Protein AF-A0A1H9I4E7-F1 (afdb_monomer_lite)

Sequence (175 aa):
MAVVVTPFQAAGEEVLFRGWLVQNVGGFFARPIAGLVVSTVVSAGLFSAAHGSPDPWILLSIATLAVTACLANWRTGGLEAGIAMHVVNNVGVGVVTITYGGYTDSFVDGSTTGSPGDFFPGLVVHALAVALILWQGRRACVRRTTPVPARAAGPSVAESTPDLPDATWVAPLGR

Structure (mmCIF, N/CA/C/O backbone):
data_AF-A0A1H9I4E7-F1
#
_entry.id   AF-A0A1H9I4E7-F1
#
loop_
_atom_site.group_PDB
_atom_site.id
_atom_site.type_symbol
_atom_site.label_atom_id
_atom_site.label_alt_id
_atom_site.label_comp_id
_atom_site.label_asym_id
_atom_site.label_entity_id
_atom_site.label_seq_id
_atom_site.pdbx_PDB_ins_code
_atom_site.Cartn_x
_atom_site.Cartn_y
_atom_site.Cartn_z
_atom_site.occupancy
_atom_site.B_iso_or_equiv
_atom_site.auth_seq_id
_atom_site.auth_comp_id
_atom_site.auth_asym_id
_atom_site.auth_atom_id
_atom_site.pdbx_PDB_model_num
ATOM 1 N N . MET A 1 1 ? 3.825 -16.814 -13.345 1.00 62.12 1 MET A N 1
ATOM 2 C CA . MET A 1 1 ? 4.176 -16.401 -11.968 1.00 62.12 1 MET A CA 1
ATOM 3 C C . MET A 1 1 ? 3.272 -15.290 -11.456 1.00 62.12 1 MET A C 1
ATOM 5 O O . MET A 1 1 ? 2.648 -15.512 -10.428 1.00 62.12 1 MET A O 1
ATOM 9 N N . ALA A 1 2 ? 3.110 -14.183 -12.193 1.00 74.06 2 ALA A N 1
ATOM 10 C CA . ALA A 1 2 ? 2.310 -13.026 -11.767 1.00 74.06 2 ALA A CA 1
ATOM 11 C C . ALA A 1 2 ? 0.903 -13.367 -11.226 1.00 74.06 2 ALA A C 1
ATOM 13 O O . ALA A 1 2 ? 0.554 -12.985 -10.126 1.00 74.06 2 ALA A O 1
ATOM 14 N N . VAL A 1 3 ? 0.091 -14.158 -11.930 1.00 81.62 3 VAL A N 1
ATOM 15 C CA . VAL A 1 3 ? -1.312 -14.380 -11.509 1.00 81.62 3 VAL A CA 1
ATOM 16 C C . VAL A 1 3 ? -1.461 -15.330 -10.309 1.00 81.62 3 VAL A C 1
ATOM 18 O O . VAL A 1 3 ? -2.471 -15.289 -9.618 1.00 81.62 3 VAL A O 1
ATOM 21 N N . VAL A 1 4 ? -0.468 -16.185 -10.042 1.00 85.12 4 VAL A N 1
ATOM 22 C CA . VAL A 1 4 ? -0.573 -17.238 -9.013 1.00 85.12 4 VAL A CA 1
ATOM 23 C C . VAL A 1 4 ? 0.255 -16.908 -7.781 1.00 85.12 4 VAL A C 1
ATOM 25 O O . VAL A 1 4 ? -0.243 -17.020 -6.671 1.00 85.12 4 VAL A O 1
ATOM 28 N N . VAL A 1 5 ? 1.506 -16.484 -7.960 1.00 90.56 5 VAL A N 1
ATOM 29 C CA . VAL A 1 5 ? 2.449 -16.269 -6.852 1.00 90.56 5 VAL A CA 1
ATOM 30 C C . VAL A 1 5 ? 2.298 -14.871 -6.255 1.00 90.56 5 VAL A C 1
ATOM 32 O O . VAL A 1 5 ? 2.310 -14.728 -5.035 1.00 90.56 5 VAL A O 1
ATOM 35 N N . THR A 1 6 ? 2.097 -13.848 -7.091 1.00 92.56 6 THR A N 1
ATOM 36 C CA . THR A 1 6 ? 1.958 -12.455 -6.636 1.00 92.56 6 THR A CA 1
ATOM 37 C C . THR A 1 6 ? 0.802 -12.251 -5.653 1.00 92.56 6 THR A C 1
ATOM 39 O O . THR A 1 6 ? 1.000 -11.503 -4.701 1.00 92.56 6 THR A O 1
ATOM 42 N N . PRO A 1 7 ? -0.359 -12.934 -5.768 1.00 96.00 7 PRO A N 1
ATOM 43 C CA . PRO A 1 7 ? -1.383 -12.865 -4.730 1.00 96.00 7 PRO A CA 1
ATOM 44 C C . PRO A 1 7 ? -0.899 -13.263 -3.333 1.00 96.00 7 PRO A C 1
ATOM 46 O O . PRO A 1 7 ? -1.181 -12.565 -2.362 1.00 96.00 7 PRO A O 1
ATOM 49 N N . PHE A 1 8 ? -0.139 -14.356 -3.226 1.00 97.12 8 PHE A N 1
ATOM 50 C CA . PHE A 1 8 ? 0.401 -14.815 -1.944 1.00 97.12 8 PHE A CA 1
ATOM 51 C C . PHE A 1 8 ? 1.526 -13.912 -1.437 1.00 97.12 8 PHE A C 1
ATOM 53 O O . PHE A 1 8 ? 1.587 -13.637 -0.241 1.00 97.12 8 PHE A O 1
ATOM 60 N N . GLN A 1 9 ? 2.382 -13.422 -2.338 1.00 96.12 9 GLN A N 1
ATOM 61 C CA . GLN A 1 9 ? 3.422 -12.445 -2.010 1.00 96.12 9 GLN A CA 1
ATOM 62 C C . GLN A 1 9 ? 2.802 -11.161 -1.438 1.00 96.12 9 GLN A C 1
ATOM 64 O O . GLN A 1 9 ? 3.122 -10.780 -0.315 1.00 96.12 9 GLN A O 1
ATOM 69 N N . ALA A 1 10 ? 1.863 -10.545 -2.161 1.00 97.31 10 ALA A N 1
ATOM 70 C CA . ALA A 1 10 ? 1.182 -9.330 -1.724 1.00 97.31 10 ALA A CA 1
ATOM 71 C C . ALA A 1 10 ? 0.430 -9.546 -0.401 1.00 97.31 10 ALA A C 1
ATOM 73 O O . ALA A 1 10 ? 0.478 -8.693 0.483 1.00 97.31 10 ALA A O 1
ATOM 74 N N . ALA A 1 11 ? -0.214 -10.705 -0.214 1.00 97.94 11 ALA A N 1
ATOM 75 C CA . ALA A 1 11 ? -0.845 -11.044 1.058 1.00 97.94 11 ALA A CA 1
ATOM 76 C C . ALA A 1 11 ? 0.168 -11.115 2.214 1.00 97.94 11 ALA A C 1
ATOM 78 O O . ALA A 1 11 ? -0.082 -10.553 3.279 1.00 97.94 11 ALA A O 1
ATOM 79 N N . GLY A 1 12 ? 1.319 -11.763 2.007 1.00 98.19 12 GLY A N 1
ATOM 80 C CA . GLY A 1 12 ? 2.390 -11.831 3.004 1.00 98.19 12 GLY A CA 1
ATOM 81 C C . GLY A 1 12 ? 2.941 -10.452 3.373 1.00 98.19 12 GLY A C 1
ATOM 82 O O . GLY A 1 12 ? 3.109 -10.143 4.553 1.00 98.19 12 GLY A O 1
ATOM 83 N N . GLU A 1 13 ? 3.152 -9.593 2.377 1.00 98.38 13 GLU A N 1
ATOM 84 C CA . GLU A 1 13 ? 3.614 -8.220 2.581 1.00 98.38 13 GLU A CA 1
ATOM 85 C C . GLU A 1 13 ? 2.592 -7.370 3.342 1.00 98.38 13 GLU A C 1
ATOM 87 O O . GLU A 1 13 ? 2.950 -6.683 4.298 1.00 98.38 13 GLU A O 1
ATOM 92 N N . GLU A 1 14 ? 1.308 -7.445 2.995 1.00 98.56 14 GLU A N 1
ATOM 93 C CA . GLU A 1 14 ? 0.264 -6.718 3.723 1.00 98.56 14 GLU A CA 1
ATOM 94 C C . GLU A 1 14 ? 0.122 -7.217 5.169 1.00 98.56 14 GLU A C 1
ATOM 96 O O . GLU A 1 14 ? -0.012 -6.406 6.088 1.00 98.56 14 GLU A O 1
ATOM 101 N N . VAL A 1 15 ? 0.229 -8.528 5.412 1.00 98.62 15 VAL A N 1
ATOM 102 C CA . VAL A 1 15 ? 0.232 -9.087 6.775 1.00 98.62 15 VAL A CA 1
ATOM 103 C C . VAL A 1 15 ? 1.404 -8.545 7.593 1.00 98.62 15 VAL A C 1
ATOM 105 O O . VAL A 1 15 ? 1.198 -8.123 8.732 1.00 98.62 15 VAL A O 1
ATOM 108 N N . LEU A 1 16 ? 2.612 -8.501 7.028 1.00 98.62 16 LEU A N 1
ATOM 109 C CA . LEU A 1 16 ? 3.794 -7.993 7.724 1.00 98.62 16 LEU A CA 1
ATOM 110 C C . LEU A 1 16 ? 3.712 -6.478 7.964 1.00 98.62 16 LEU A C 1
ATOM 112 O O . LEU A 1 16 ? 3.824 -6.013 9.101 1.00 98.62 16 LEU A O 1
ATOM 116 N N . PHE A 1 17 ? 3.506 -5.700 6.902 1.00 98.69 17 PHE A N 1
ATOM 117 C CA . PHE A 1 17 ? 3.651 -4.247 6.943 1.00 98.69 17 PHE A CA 1
ATOM 118 C C . PHE A 1 17 ? 2.388 -3.519 7.411 1.00 98.69 17 PHE A C 1
ATOM 120 O O . PHE A 1 17 ? 2.510 -2.487 8.067 1.00 98.69 17 PHE A O 1
ATOM 127 N N . ARG A 1 18 ? 1.182 -4.003 7.090 1.00 98.31 18 ARG A N 1
ATOM 128 C CA . ARG A 1 18 ? -0.096 -3.332 7.422 1.00 98.31 18 ARG A CA 1
ATOM 129 C C . ARG A 1 18 ? -0.866 -4.043 8.529 1.00 98.31 18 ARG A C 1
ATOM 131 O O . ARG A 1 18 ? -1.689 -3.419 9.193 1.00 98.31 18 ARG A O 1
ATOM 138 N N . GLY A 1 19 ? -0.592 -5.324 8.747 1.00 97.31 19 GLY A N 1
ATOM 139 C CA . GLY A 1 19 ? -1.071 -6.076 9.898 1.00 97.31 19 GLY A CA 1
ATOM 140 C C . GLY A 1 19 ? -0.156 -5.877 11.098 1.00 97.31 19 GLY A C 1
ATOM 141 O O . GLY A 1 19 ? -0.418 -5.042 11.962 1.00 97.31 19 GLY A O 1
ATOM 142 N N . TRP A 1 20 ? 0.924 -6.653 11.140 1.00 98.25 20 TRP A N 1
ATOM 143 C CA . TRP A 1 20 ? 1.810 -6.764 12.292 1.00 98.25 20 TRP A CA 1
ATOM 144 C C . TRP A 1 20 ? 2.473 -5.432 12.656 1.00 98.25 20 TRP A C 1
ATOM 146 O O . TRP A 1 20 ? 2.329 -4.966 13.787 1.00 98.25 20 TRP A O 1
ATOM 156 N N . LEU A 1 21 ? 3.150 -4.778 11.710 1.00 98.44 21 LEU A N 1
ATOM 157 C CA . LEU A 1 21 ? 3.890 -3.544 11.984 1.00 98.44 21 LEU A CA 1
ATOM 158 C C . LEU A 1 21 ? 2.962 -2.394 12.402 1.00 98.44 21 LEU A C 1
ATOM 160 O O . LEU A 1 21 ? 3.210 -1.740 13.415 1.00 98.44 21 LEU A O 1
ATOM 164 N N . VAL A 1 22 ? 1.879 -2.159 11.654 1.00 98.00 22 VAL A N 1
ATOM 165 C CA . VAL A 1 22 ? 0.943 -1.061 11.948 1.00 98.00 22 VAL A CA 1
ATOM 166 C C . VAL A 1 22 ? 0.286 -1.229 13.316 1.00 98.00 22 VAL A C 1
ATOM 168 O O . VAL A 1 22 ? 0.169 -0.246 14.044 1.00 98.00 22 VAL A O 1
ATOM 171 N N . GLN A 1 23 ? -0.091 -2.451 13.703 1.00 96.06 23 GLN A N 1
ATOM 172 C CA . GLN A 1 23 ? -0.666 -2.716 15.026 1.00 96.06 23 GLN A CA 1
ATOM 173 C C . GLN A 1 23 ? 0.352 -2.490 16.150 1.00 96.06 23 GLN A C 1
ATOM 175 O O . GLN A 1 23 ? 0.028 -1.822 17.132 1.00 96.06 23 GLN A O 1
ATOM 180 N N . ASN A 1 24 ? 1.586 -2.985 15.993 1.00 97.81 24 ASN A N 1
ATOM 181 C CA . ASN A 1 24 ? 2.635 -2.825 17.004 1.00 97.81 24 ASN A CA 1
ATOM 182 C C . ASN A 1 24 ? 3.033 -1.356 17.191 1.00 97.81 24 ASN A C 1
ATOM 184 O O . ASN A 1 24 ? 3.175 -0.904 18.320 1.00 97.81 24 ASN A O 1
ATOM 188 N N . VAL A 1 25 ? 3.165 -0.586 16.108 1.00 98.00 25 VAL A N 1
ATOM 189 C CA . VAL A 1 25 ? 3.511 0.842 16.193 1.00 98.00 25 VAL A CA 1
ATOM 190 C C . VAL A 1 25 ? 2.314 1.677 16.649 1.00 98.00 25 VAL A C 1
ATOM 192 O O . VAL A 1 25 ? 2.440 2.531 17.524 1.00 98.00 25 VAL A O 1
ATOM 195 N N . GLY A 1 26 ? 1.134 1.441 16.072 1.00 96.88 26 GLY A N 1
ATOM 196 C CA . GLY A 1 26 ? -0.076 2.207 16.367 1.00 96.88 26 GLY A CA 1
ATOM 197 C C . GLY A 1 26 ? -0.562 2.033 17.808 1.00 96.88 26 GLY A C 1
ATOM 198 O O . GLY A 1 26 ? -1.107 2.978 18.378 1.00 96.88 26 GLY A O 1
ATOM 199 N N . GLY A 1 27 ? -0.311 0.868 18.415 1.00 95.88 27 GLY A N 1
ATOM 200 C CA . GLY A 1 27 ? -0.697 0.543 19.790 1.00 95.88 27 GLY A CA 1
ATOM 201 C C . GLY A 1 27 ? -0.029 1.398 20.873 1.00 95.88 27 GLY A C 1
ATOM 202 O O . GLY A 1 27 ? -0.563 1.498 21.974 1.00 95.88 27 GLY A O 1
ATOM 203 N N . PHE A 1 28 ? 1.084 2.078 20.571 1.00 96.81 28 PHE A N 1
ATOM 204 C CA . PHE A 1 28 ? 1.745 2.985 21.519 1.00 96.81 28 PHE A CA 1
ATOM 205 C C . PHE A 1 28 ? 1.007 4.318 21.723 1.00 96.81 28 PHE A C 1
ATOM 207 O O . PHE A 1 28 ? 1.363 5.096 22.608 1.00 96.81 28 PHE A O 1
ATOM 214 N N . PHE A 1 29 ? -0.017 4.610 20.917 1.00 97.44 29 PHE A N 1
ATOM 215 C CA . PHE A 1 29 ? -0.681 5.908 20.910 1.00 97.44 29 PHE A CA 1
ATOM 216 C C . PHE A 1 29 ? -2.098 5.827 21.476 1.00 97.44 29 PHE A C 1
ATOM 218 O O . PHE A 1 29 ? -2.972 5.166 20.924 1.00 97.44 29 PHE A O 1
ATOM 225 N N . ALA A 1 30 ? -2.371 6.615 22.520 1.00 94.69 30 ALA A N 1
ATOM 226 C CA . ALA A 1 30 ? -3.720 6.741 23.081 1.00 94.69 30 ALA A CA 1
ATOM 227 C C . ALA A 1 30 ? -4.720 7.403 22.109 1.00 94.69 30 ALA A C 1
ATOM 229 O O . ALA A 1 30 ? -5.923 7.160 22.177 1.00 94.69 30 ALA A O 1
ATOM 230 N N . ARG A 1 31 ? -4.234 8.267 21.203 1.00 96.81 31 ARG A N 1
ATOM 231 C CA . ARG A 1 31 ? -5.054 8.937 20.182 1.00 96.81 31 ARG A CA 1
ATOM 232 C C . ARG A 1 31 ? -5.079 8.097 18.897 1.00 96.81 31 ARG A C 1
ATOM 234 O O . ARG A 1 31 ? -4.035 8.015 18.248 1.00 96.81 31 ARG A O 1
ATOM 241 N N . PRO A 1 32 ? -6.244 7.585 18.446 1.00 93.38 32 PRO A N 1
ATOM 242 C CA . PRO A 1 32 ? -6.319 6.698 17.279 1.00 93.38 32 PRO A CA 1
ATOM 243 C C . PRO A 1 32 ? -5.736 7.301 15.998 1.00 93.38 32 PRO A C 1
ATOM 245 O O . PRO A 1 32 ? -5.047 6.622 15.246 1.00 93.38 32 PRO A O 1
ATOM 248 N N . ILE A 1 33 ? -5.968 8.597 15.764 1.00 96.56 33 ILE A N 1
ATOM 249 C CA . ILE A 1 33 ? -5.439 9.294 14.584 1.00 96.56 33 ILE A CA 1
ATOM 250 C C . ILE A 1 33 ? -3.917 9.439 14.653 1.00 96.56 33 ILE A C 1
ATOM 252 O O . ILE A 1 33 ? -3.253 9.279 13.636 1.00 96.56 33 ILE A O 1
ATOM 256 N N . ALA A 1 34 ? -3.352 9.699 15.836 1.00 97.75 34 ALA A N 1
ATOM 257 C CA . ALA A 1 34 ? -1.900 9.763 15.991 1.00 97.75 34 ALA A CA 1
ATOM 258 C C . ALA A 1 34 ? -1.268 8.388 15.729 1.00 97.75 34 ALA A C 1
ATOM 260 O O . ALA A 1 34 ? -0.319 8.295 14.956 1.00 97.75 34 ALA A O 1
ATOM 261 N N . GLY A 1 35 ? -1.861 7.327 16.292 1.00 97.56 35 GLY A N 1
ATOM 262 C CA . GLY A 1 35 ? -1.446 5.949 16.036 1.00 97.56 35 GLY A CA 1
ATOM 263 C C . GLY A 1 35 ? -1.497 5.595 14.555 1.00 97.56 35 GLY A C 1
ATOM 264 O O . GLY A 1 35 ? -0.518 5.081 14.023 1.00 97.56 35 GLY A O 1
ATOM 265 N N . LEU A 1 36 ? -2.586 5.944 13.863 1.00 96.81 36 LEU A N 1
ATOM 266 C CA . LEU A 1 36 ? -2.730 5.733 12.423 1.00 96.81 36 LEU A CA 1
ATOM 267 C C . LEU A 1 36 ? -1.659 6.475 11.619 1.00 96.81 36 LEU A C 1
ATOM 269 O O . LEU A 1 36 ? -1.014 5.870 10.770 1.00 96.81 36 LEU A O 1
ATOM 273 N N . VAL A 1 37 ? -1.471 7.775 11.864 1.00 98.44 37 VAL A N 1
ATOM 274 C CA . VAL A 1 37 ? -0.525 8.594 11.092 1.00 98.44 37 VAL A CA 1
ATOM 275 C C . VAL A 1 37 ? 0.898 8.076 11.271 1.00 98.44 37 VAL A C 1
ATOM 277 O O . VAL A 1 37 ? 1.576 7.821 10.279 1.00 98.44 37 VAL A O 1
ATOM 280 N N . VAL A 1 38 ? 1.337 7.858 12.515 1.00 98.62 38 VAL A N 1
ATOM 281 C CA . VAL A 1 38 ? 2.709 7.407 12.787 1.00 98.62 38 VAL A CA 1
ATOM 282 C C . VAL A 1 38 ? 2.949 6.009 12.225 1.00 98.62 38 VAL A C 1
ATOM 284 O O . VAL A 1 38 ? 3.923 5.799 11.506 1.00 98.62 38 VAL A O 1
ATOM 287 N N . SER A 1 39 ? 2.048 5.061 12.489 1.00 98.50 39 SER A N 1
ATOM 288 C CA . SER A 1 39 ? 2.182 3.697 11.965 1.00 98.50 39 SER A CA 1
ATOM 289 C C . SER A 1 39 ? 2.149 3.641 10.436 1.00 98.50 39 SER A C 1
ATOM 291 O O . SER A 1 39 ? 2.902 2.870 9.848 1.00 98.50 39 SER A O 1
ATOM 293 N N . THR A 1 40 ? 1.348 4.489 9.782 1.00 98.69 40 THR A N 1
ATOM 294 C CA . THR A 1 40 ? 1.293 4.578 8.314 1.00 98.69 40 THR A CA 1
ATOM 295 C C . THR A 1 40 ? 2.599 5.112 7.739 1.00 98.69 40 THR A C 1
ATOM 297 O O . THR A 1 40 ? 3.106 4.541 6.780 1.00 98.69 40 THR A O 1
ATOM 300 N N . VAL A 1 41 ? 3.176 6.162 8.336 1.00 98.69 41 VAL A N 1
ATOM 301 C CA . VAL A 1 41 ? 4.473 6.710 7.905 1.00 98.69 41 VAL A CA 1
ATOM 302 C C . VAL A 1 41 ? 5.581 5.668 8.057 1.00 98.69 41 VAL A C 1
ATOM 304 O O . VAL A 1 41 ? 6.345 5.452 7.120 1.00 98.69 41 VAL A O 1
ATOM 307 N N . VAL A 1 42 ? 5.640 4.980 9.202 1.00 98.69 42 VAL A N 1
ATOM 308 C CA . VAL A 1 42 ? 6.639 3.928 9.451 1.00 98.69 42 VAL A CA 1
ATOM 309 C C . VAL A 1 42 ? 6.456 2.757 8.484 1.00 98.69 42 VAL A C 1
ATOM 311 O O . VAL A 1 42 ? 7.425 2.307 7.880 1.00 98.69 42 VAL A O 1
ATOM 314 N N . SER A 1 43 ? 5.221 2.289 8.295 1.00 98.69 43 SER A N 1
ATOM 315 C CA . SER A 1 43 ? 4.909 1.185 7.384 1.00 98.69 43 SER A CA 1
ATOM 316 C C . SER A 1 43 ? 5.253 1.515 5.936 1.00 98.69 43 SER A C 1
ATOM 318 O O . SER A 1 43 ? 5.965 0.745 5.298 1.00 98.69 43 SER A O 1
ATOM 320 N N . ALA A 1 44 ? 4.818 2.672 5.431 1.00 98.75 44 ALA A N 1
ATOM 321 C CA . ALA A 1 44 ? 5.106 3.097 4.066 1.00 98.75 44 ALA A CA 1
ATOM 322 C C . ALA A 1 44 ? 6.607 3.315 3.841 1.00 98.75 44 ALA A C 1
ATOM 324 O O . ALA A 1 44 ? 7.141 2.850 2.840 1.00 98.75 44 ALA A O 1
ATOM 325 N N . GLY A 1 45 ? 7.297 3.954 4.791 1.00 98.62 45 GLY A N 1
ATOM 326 C CA . GLY A 1 45 ? 8.737 4.185 4.704 1.00 98.62 45 GLY A CA 1
ATOM 327 C C . GLY A 1 45 ? 9.542 2.886 4.673 1.00 98.62 45 GLY A C 1
ATOM 328 O O . GLY A 1 45 ? 10.369 2.701 3.783 1.00 98.62 45 GLY A O 1
ATOM 329 N N . LEU A 1 46 ? 9.274 1.960 5.602 1.00 98.69 46 LEU A N 1
ATOM 330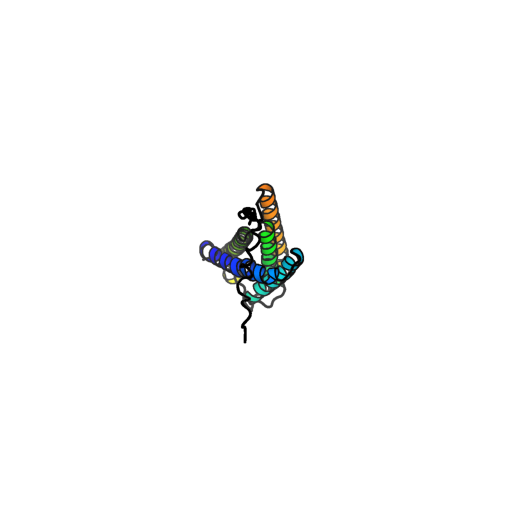 C CA . LEU A 1 46 ? 9.969 0.670 5.648 1.00 98.69 46 LEU A CA 1
ATOM 331 C C . LEU A 1 46 ? 9.626 -0.215 4.449 1.00 98.69 46 LEU A C 1
ATOM 333 O O . LEU A 1 46 ? 10.510 -0.881 3.919 1.00 98.69 46 LEU A O 1
ATOM 337 N N . PHE A 1 47 ? 8.368 -0.209 4.003 1.00 98.56 47 PHE A N 1
ATOM 338 C CA . PHE A 1 47 ? 7.946 -0.964 2.828 1.00 98.56 47 PHE A CA 1
ATOM 339 C C . PHE A 1 47 ? 8.647 -0.468 1.563 1.00 98.56 47 PHE A C 1
ATOM 341 O O . PHE A 1 47 ? 9.251 -1.272 0.860 1.00 98.56 47 PHE A O 1
ATOM 348 N N . SER A 1 48 ? 8.644 0.844 1.307 1.00 98.38 48 SER A N 1
ATOM 349 C CA . SER A 1 48 ? 9.365 1.424 0.169 1.00 98.38 48 SER A CA 1
ATOM 350 C C . SER A 1 48 ? 10.863 1.138 0.240 1.00 98.38 48 SER A C 1
ATOM 352 O O . SER A 1 48 ? 11.446 0.716 -0.753 1.00 98.38 48 SER A O 1
ATOM 354 N N . ALA A 1 49 ? 11.484 1.291 1.414 1.00 98.12 49 ALA A N 1
ATOM 355 C CA . ALA A 1 49 ? 12.909 1.013 1.586 1.00 98.12 49 ALA A CA 1
ATOM 356 C C . ALA A 1 49 ? 13.267 -0.460 1.318 1.00 98.12 49 ALA A C 1
ATOM 358 O O . ALA A 1 49 ? 14.315 -0.744 0.741 1.00 98.12 49 ALA A O 1
ATOM 359 N N . ALA A 1 50 ? 12.389 -1.401 1.683 1.00 97.69 50 ALA A N 1
ATOM 360 C CA . ALA A 1 50 ? 12.605 -2.831 1.461 1.00 97.69 50 ALA A CA 1
ATOM 361 C C . ALA A 1 50 ? 12.650 -3.233 -0.027 1.00 97.69 50 ALA A C 1
ATOM 363 O O . ALA A 1 50 ? 13.139 -4.316 -0.337 1.00 97.69 50 ALA A O 1
ATOM 364 N N . HIS A 1 51 ? 12.193 -2.369 -0.943 1.00 96.25 51 HIS A N 1
ATOM 365 C CA . HIS A 1 51 ? 12.276 -2.602 -2.391 1.00 96.25 51 HIS A CA 1
ATOM 366 C C . HIS A 1 51 ? 13.651 -2.253 -2.985 1.00 96.25 51 HIS A C 1
ATOM 368 O O . HIS A 1 51 ? 13.907 -2.533 -4.150 1.00 96.25 51 HIS A O 1
ATOM 374 N N . GLY A 1 52 ? 14.556 -1.654 -2.205 1.00 97.12 52 GLY A N 1
ATOM 375 C CA . GLY A 1 52 ? 15.976 -1.546 -2.549 1.00 97.12 52 GLY A CA 1
ATOM 376 C C . GLY A 1 52 ? 16.378 -0.390 -3.471 1.00 97.12 52 GLY A C 1
ATOM 377 O O . GLY A 1 52 ? 17.560 -0.053 -3.492 1.00 97.12 52 GLY A O 1
ATOM 378 N N . SER A 1 53 ? 15.444 0.259 -4.174 1.00 97.38 53 SER A N 1
ATOM 379 C CA . SER A 1 53 ? 15.748 1.477 -4.943 1.00 97.38 53 SER A CA 1
ATOM 380 C C . SER A 1 53 ? 15.910 2.695 -4.017 1.00 97.38 53 SER A C 1
ATOM 382 O O . SER A 1 53 ? 15.010 2.975 -3.221 1.00 97.38 53 SER A O 1
ATOM 384 N N . PRO A 1 54 ? 17.015 3.462 -4.118 1.00 96.69 54 PRO A N 1
ATOM 385 C CA . PRO A 1 54 ? 17.177 4.725 -3.400 1.00 96.69 54 PRO A CA 1
ATOM 386 C C . PRO A 1 54 ? 16.509 5.913 -4.115 1.00 96.69 54 PRO A C 1
ATOM 388 O O . PRO A 1 54 ? 16.553 7.032 -3.599 1.00 96.69 54 PRO A O 1
ATOM 391 N N . ASP A 1 55 ? 15.936 5.708 -5.306 1.00 98.31 55 ASP A N 1
ATOM 392 C CA . ASP A 1 55 ? 15.357 6.779 -6.111 1.00 98.31 55 ASP A CA 1
ATOM 393 C C . ASP A 1 55 ? 14.098 7.368 -5.436 1.00 98.31 55 ASP A C 1
ATOM 395 O O . ASP A 1 55 ? 13.154 6.630 -5.130 1.00 98.31 55 ASP A O 1
ATOM 399 N N . PRO A 1 56 ? 14.030 8.696 -5.211 1.00 97.94 56 PRO A N 1
ATOM 400 C CA . PRO A 1 56 ? 12.895 9.311 -4.529 1.00 97.94 56 PRO A CA 1
ATOM 401 C C . PRO A 1 56 ? 11.549 9.081 -5.220 1.00 97.94 56 PRO A C 1
ATOM 403 O O . PRO A 1 56 ? 10.540 8.933 -4.531 1.00 97.94 56 PRO A O 1
ATOM 406 N N . TRP A 1 57 ? 11.499 9.040 -6.555 1.00 98.25 57 TRP A N 1
ATOM 407 C CA . TRP A 1 57 ? 10.245 8.836 -7.281 1.00 98.25 57 TRP A CA 1
ATOM 408 C C . TRP A 1 57 ? 9.754 7.401 -7.153 1.00 98.25 57 TRP A C 1
ATOM 410 O O . TRP A 1 57 ? 8.555 7.192 -6.960 1.00 98.25 57 TRP A O 1
ATOM 420 N N . ILE A 1 58 ? 10.656 6.419 -7.176 1.00 97.81 58 ILE A N 1
ATOM 421 C CA . ILE A 1 58 ? 10.316 5.020 -6.890 1.00 97.81 58 ILE A CA 1
ATOM 422 C C . ILE A 1 58 ? 9.823 4.858 -5.451 1.00 97.81 58 ILE A C 1
ATOM 424 O O . ILE A 1 58 ? 8.739 4.311 -5.230 1.00 97.81 58 ILE A O 1
ATOM 428 N N . LEU A 1 59 ? 10.555 5.402 -4.474 1.00 98.44 59 LEU A N 1
ATOM 429 C CA . LEU A 1 59 ? 10.174 5.342 -3.061 1.00 98.44 59 LEU A CA 1
ATOM 430 C C . LEU A 1 59 ? 8.792 5.957 -2.816 1.00 98.44 59 LEU A C 1
ATOM 432 O O . LEU A 1 59 ? 7.971 5.364 -2.109 1.00 98.44 59 LEU A O 1
ATOM 436 N N . LEU A 1 60 ? 8.522 7.119 -3.420 1.00 98.31 60 LEU A N 1
ATOM 437 C CA . LEU A 1 60 ? 7.224 7.784 -3.354 1.00 98.31 60 LEU A CA 1
ATOM 438 C C . LEU A 1 60 ? 6.133 6.958 -4.040 1.00 98.31 60 LEU A C 1
ATOM 440 O O . LEU A 1 60 ? 5.052 6.805 -3.476 1.00 98.31 60 LEU A O 1
ATOM 444 N N . SER A 1 61 ? 6.406 6.388 -5.212 1.00 97.50 61 SER A N 1
ATOM 445 C CA . SER A 1 61 ? 5.433 5.577 -5.952 1.00 97.50 61 SER A CA 1
ATOM 446 C C . SER A 1 61 ? 4.998 4.357 -5.136 1.00 97.50 61 SER A C 1
ATOM 448 O O . SER A 1 61 ? 3.801 4.148 -4.936 1.00 97.50 61 SER A O 1
ATOM 450 N N . ILE A 1 62 ? 5.949 3.629 -4.545 1.00 97.94 62 ILE A N 1
ATOM 451 C CA . ILE A 1 62 ? 5.672 2.489 -3.657 1.00 97.94 62 ILE A CA 1
ATOM 452 C C . ILE A 1 62 ? 4.958 2.947 -2.374 1.00 97.94 62 ILE A C 1
ATOM 454 O O . ILE A 1 62 ? 4.005 2.308 -1.915 1.00 97.94 62 ILE A O 1
ATOM 458 N N . ALA A 1 63 ? 5.355 4.097 -1.819 1.00 98.56 63 ALA A N 1
ATOM 459 C CA . ALA A 1 63 ? 4.745 4.633 -0.607 1.00 98.56 63 ALA A CA 1
ATOM 460 C C . ALA A 1 63 ? 3.268 4.984 -0.823 1.00 98.56 63 ALA A C 1
ATOM 462 O O . ALA A 1 63 ? 2.465 4.798 0.091 1.00 98.56 63 ALA A O 1
ATOM 463 N N . THR A 1 64 ? 2.871 5.450 -2.014 1.00 98.44 64 THR A N 1
ATOM 464 C CA . THR A 1 64 ? 1.457 5.763 -2.289 1.00 98.44 64 THR A CA 1
ATOM 465 C C . THR A 1 64 ? 0.560 4.532 -2.188 1.00 98.44 64 THR A C 1
ATOM 467 O O . THR A 1 64 ? -0.515 4.623 -1.586 1.00 98.44 64 THR A O 1
ATOM 470 N N . LEU A 1 65 ? 1.010 3.373 -2.682 1.00 98.38 65 LEU A N 1
ATOM 471 C CA . LEU A 1 65 ? 0.300 2.106 -2.505 1.00 98.38 65 LEU A CA 1
ATOM 472 C C . LEU A 1 65 ? 0.188 1.755 -1.016 1.00 98.38 65 LEU A C 1
ATOM 474 O O . LEU A 1 65 ? -0.903 1.474 -0.525 1.00 98.38 65 LEU A O 1
ATOM 478 N N . ALA A 1 66 ? 1.291 1.843 -0.269 1.00 98.50 66 ALA A N 1
ATOM 479 C CA . ALA A 1 66 ? 1.296 1.516 1.156 1.00 98.50 66 ALA A CA 1
ATOM 480 C C . ALA A 1 66 ? 0.378 2.426 1.987 1.00 98.50 66 ALA A C 1
ATOM 482 O O . ALA A 1 66 ? -0.398 1.947 2.814 1.00 98.50 66 ALA A O 1
ATOM 483 N N . VAL A 1 67 ? 0.415 3.739 1.746 1.00 98.75 67 VAL A N 1
ATOM 484 C CA . VAL A 1 67 ? -0.432 4.718 2.444 1.00 98.75 67 VAL A CA 1
ATOM 485 C C . VAL A 1 67 ? -1.909 4.482 2.137 1.00 98.75 67 VAL A C 1
ATOM 487 O O . VAL A 1 67 ? -2.745 4.501 3.045 1.00 98.75 67 VAL A O 1
ATOM 490 N N . THR A 1 68 ? -2.250 4.247 0.870 1.00 98.56 68 THR A N 1
ATOM 491 C CA . THR A 1 68 ? -3.641 4.000 0.472 1.00 98.56 68 THR A CA 1
ATOM 492 C C . THR A 1 68 ? -4.159 2.658 0.987 1.00 98.56 68 THR A C 1
ATOM 494 O O . THR A 1 68 ? -5.307 2.606 1.430 1.00 98.56 68 THR A O 1
ATOM 497 N N . ALA A 1 69 ? -3.317 1.623 1.063 1.00 98.44 69 ALA A N 1
ATOM 498 C CA . ALA A 1 69 ? -3.639 0.352 1.711 1.00 98.44 69 ALA A CA 1
ATOM 499 C C . ALA A 1 69 ? -3.868 0.511 3.227 1.00 98.44 69 ALA A C 1
ATOM 501 O O . ALA A 1 69 ? -4.884 0.042 3.740 1.00 98.44 69 ALA A O 1
ATOM 502 N N . CYS A 1 70 ? -3.006 1.246 3.945 1.00 98.31 70 CYS A N 1
ATOM 503 C CA . CYS A 1 70 ? -3.223 1.589 5.360 1.00 98.31 70 CYS A CA 1
ATOM 504 C C . CYS A 1 70 ? -4.571 2.295 5.572 1.00 98.31 70 CYS A C 1
ATOM 506 O O . CYS A 1 70 ? -5.334 1.943 6.475 1.00 98.31 70 CYS A O 1
ATOM 508 N N . LEU A 1 71 ? -4.890 3.273 4.717 1.00 97.75 71 LEU A N 1
ATOM 509 C CA . LEU A 1 71 ? -6.158 3.994 4.778 1.00 97.75 71 LEU A CA 1
ATOM 510 C C . LEU A 1 71 ? -7.350 3.075 4.485 1.00 97.75 71 LEU A C 1
ATOM 512 O O . LEU A 1 71 ? -8.349 3.142 5.203 1.00 97.75 71 LEU A O 1
ATOM 516 N N . ALA A 1 72 ? -7.257 2.233 3.455 1.00 97.69 72 ALA A N 1
ATOM 517 C CA . ALA A 1 72 ? -8.289 1.262 3.116 1.00 97.69 72 ALA A CA 1
ATOM 518 C C . ALA A 1 72 ? -8.555 0.338 4.309 1.00 97.69 72 ALA A C 1
ATOM 520 O O . ALA A 1 72 ? -9.682 0.306 4.796 1.00 97.69 72 ALA A O 1
ATOM 521 N N . ASN A 1 73 ? -7.508 -0.284 4.853 1.00 97.00 73 ASN A N 1
ATOM 522 C CA . ASN A 1 73 ? -7.596 -1.228 5.966 1.00 97.00 73 ASN A CA 1
ATOM 523 C C . ASN A 1 73 ? -8.186 -0.586 7.225 1.00 97.00 73 ASN A C 1
ATOM 525 O O . ASN A 1 73 ? -9.076 -1.150 7.860 1.00 97.00 73 ASN A O 1
ATOM 529 N N . TRP A 1 74 ? -7.765 0.636 7.565 1.00 95.44 74 TRP A N 1
ATOM 530 C CA . TRP A 1 74 ? -8.335 1.366 8.700 1.00 95.44 74 TRP A CA 1
ATOM 531 C C . TRP A 1 74 ? -9.824 1.683 8.507 1.00 95.44 74 TRP A C 1
ATOM 533 O O . TRP A 1 74 ? -10.612 1.695 9.456 1.00 95.44 74 TRP A O 1
ATOM 543 N N . ARG A 1 75 ? -10.239 1.947 7.265 1.00 94.94 75 ARG A N 1
ATOM 544 C CA . ARG A 1 75 ? -11.625 2.285 6.934 1.00 94.94 75 ARG A CA 1
ATOM 545 C C . ARG A 1 75 ? -12.515 1.073 6.698 1.00 94.94 75 ARG A C 1
ATOM 547 O O . ARG A 1 75 ? -13.726 1.245 6.797 1.00 94.94 75 ARG A O 1
ATOM 554 N N . THR A 1 76 ? -11.969 -0.101 6.411 1.00 94.31 76 THR A N 1
ATOM 555 C CA . THR A 1 76 ? -12.729 -1.350 6.263 1.00 94.31 76 THR A CA 1
ATOM 556 C C . THR A 1 76 ? -12.675 -2.221 7.514 1.00 94.31 76 THR A C 1
ATOM 558 O O . THR A 1 76 ? -13.581 -3.018 7.716 1.00 94.31 76 THR A O 1
ATOM 561 N N . GLY A 1 77 ? -11.698 -2.013 8.400 1.00 93.31 77 GLY A N 1
ATOM 562 C CA . GLY A 1 77 ? -11.540 -2.762 9.651 1.00 93.31 77 GLY A CA 1
ATOM 563 C C . GLY A 1 77 ? -10.824 -4.107 9.498 1.00 93.31 77 GLY A C 1
ATOM 564 O O . GLY A 1 77 ? -10.867 -4.912 10.422 1.00 93.31 77 GLY A O 1
ATOM 565 N N . GLY A 1 78 ? -10.169 -4.348 8.362 1.00 93.62 78 GLY A N 1
ATOM 566 C CA . GLY A 1 78 ? -9.465 -5.593 8.055 1.00 93.62 78 GLY A CA 1
ATOM 567 C C . GLY A 1 78 ? -8.438 -5.406 6.937 1.00 93.62 78 GLY A C 1
ATOM 568 O O . GLY A 1 78 ? -8.363 -4.329 6.344 1.00 93.62 78 GLY A O 1
ATOM 569 N N . LEU A 1 79 ? -7.616 -6.427 6.680 1.00 96.88 79 LEU A N 1
ATOM 570 C CA . LEU A 1 79 ? -6.523 -6.375 5.694 1.00 96.88 79 LEU A CA 1
ATOM 571 C C . LEU A 1 79 ? -6.974 -6.699 4.265 1.00 96.88 79 LEU A C 1
ATOM 573 O O . LEU A 1 79 ? -6.216 -6.509 3.320 1.00 96.88 79 LEU A O 1
ATOM 577 N N . GLU A 1 80 ? -8.199 -7.188 4.090 1.00 97.12 80 GLU A N 1
ATOM 578 C CA . GLU A 1 80 ? -8.711 -7.723 2.829 1.00 97.12 80 GLU A CA 1
ATOM 579 C C . GLU A 1 80 ? -8.681 -6.675 1.715 1.00 97.12 80 GLU A C 1
ATOM 581 O O . GLU A 1 80 ? -8.334 -6.986 0.577 1.00 97.12 80 GLU A O 1
ATOM 586 N N . ALA A 1 81 ? -9.010 -5.423 2.044 1.00 96.75 81 ALA A N 1
ATOM 587 C CA . ALA A 1 81 ? -9.021 -4.328 1.082 1.00 96.75 81 ALA A CA 1
ATOM 588 C C . ALA A 1 81 ? -7.608 -3.968 0.601 1.00 96.75 81 ALA A C 1
ATOM 590 O O . ALA A 1 81 ? -7.397 -3.816 -0.602 1.00 96.75 81 ALA A O 1
ATOM 591 N N . GLY A 1 82 ? -6.643 -3.865 1.519 1.00 97.94 82 GLY A N 1
ATOM 592 C CA . GLY A 1 82 ? -5.237 -3.628 1.201 1.00 97.94 82 GLY A CA 1
ATOM 593 C C . GLY A 1 82 ? -4.631 -4.775 0.400 1.00 97.94 82 GLY A C 1
ATOM 594 O O . GLY A 1 82 ? -3.999 -4.524 -0.621 1.00 97.94 82 GLY A O 1
ATOM 595 N N . ILE A 1 83 ? -4.913 -6.027 0.784 1.00 98.50 83 ILE A N 1
ATOM 596 C CA . ILE A 1 83 ? -4.494 -7.218 0.030 1.00 98.50 83 ILE A CA 1
ATOM 597 C C . ILE A 1 83 ? -5.050 -7.156 -1.389 1.00 98.50 83 ILE A C 1
ATOM 599 O O . ILE A 1 83 ? -4.280 -7.204 -2.340 1.00 98.50 83 ILE A O 1
ATOM 603 N N . ALA A 1 84 ? -6.363 -6.989 -1.560 1.00 97.44 84 ALA A N 1
ATOM 604 C CA . ALA A 1 84 ? -6.970 -6.932 -2.887 1.00 97.44 84 ALA A CA 1
ATOM 605 C C . ALA A 1 84 ? -6.377 -5.804 -3.747 1.00 97.44 84 ALA A C 1
ATOM 607 O O . ALA A 1 84 ? -6.047 -6.027 -4.910 1.00 97.44 84 ALA A O 1
ATOM 608 N N . MET A 1 85 ? -6.196 -4.613 -3.169 1.00 97.75 85 MET A N 1
ATOM 609 C CA . MET A 1 85 ? -5.591 -3.471 -3.855 1.00 97.75 85 MET A CA 1
ATOM 610 C C . MET A 1 85 ? -4.154 -3.766 -4.304 1.00 97.75 85 MET A C 1
ATOM 612 O O . MET A 1 85 ? -3.807 -3.502 -5.453 1.00 97.75 85 MET A O 1
ATOM 616 N N . HIS A 1 86 ? -3.339 -4.356 -3.431 1.00 98.19 86 HIS A N 1
ATOM 617 C CA . HIS A 1 86 ? -1.951 -4.703 -3.717 1.00 98.19 86 HIS A CA 1
ATOM 618 C C . HIS A 1 86 ? -1.845 -5.818 -4.769 1.00 98.19 86 HIS A C 1
ATOM 620 O O . HIS A 1 86 ? -1.077 -5.704 -5.725 1.00 98.19 86 HIS A O 1
ATOM 626 N N . VAL A 1 87 ? -2.677 -6.859 -4.664 1.00 97.88 87 VAL A N 1
ATOM 627 C CA . VAL A 1 87 ? -2.755 -7.922 -5.675 1.00 97.88 87 VAL A CA 1
ATOM 628 C C . VAL A 1 87 ? -3.102 -7.343 -7.041 1.00 97.88 87 VAL A C 1
ATOM 630 O O . VAL A 1 87 ? -2.406 -7.626 -8.013 1.00 97.88 87 VAL A O 1
ATOM 633 N N . VAL A 1 88 ? -4.147 -6.516 -7.124 1.00 96.69 88 VAL A N 1
ATOM 634 C CA . VAL A 1 88 ? -4.569 -5.898 -8.389 1.00 96.69 88 VAL A CA 1
ATOM 635 C C . VAL A 1 88 ? -3.473 -4.997 -8.952 1.00 96.69 88 VAL A C 1
ATOM 637 O O . VAL A 1 88 ? -3.224 -5.056 -10.154 1.00 96.69 88 VAL A O 1
ATOM 640 N N . ASN A 1 89 ? -2.786 -4.223 -8.107 1.00 96.00 89 ASN A N 1
ATOM 641 C CA . ASN A 1 89 ? -1.662 -3.397 -8.538 1.00 96.00 89 ASN A CA 1
ATOM 642 C C . ASN A 1 89 ? -0.551 -4.244 -9.173 1.00 96.00 89 ASN A C 1
ATOM 644 O O . ASN A 1 89 ? -0.210 -4.041 -10.335 1.00 96.00 89 ASN A O 1
ATOM 648 N N . ASN A 1 90 ? -0.026 -5.235 -8.451 1.00 94.62 90 ASN A N 1
ATOM 649 C CA . ASN A 1 90 ? 1.157 -5.969 -8.906 1.00 94.62 90 ASN A CA 1
ATOM 650 C C . ASN A 1 90 ? 0.837 -6.940 -10.051 1.00 94.62 90 ASN A C 1
ATOM 652 O O . ASN A 1 90 ? 1.641 -7.094 -10.970 1.00 94.62 90 ASN A O 1
ATOM 656 N N . VAL A 1 91 ? -0.344 -7.569 -10.042 1.00 94.69 91 VAL A N 1
ATOM 657 C CA . VAL A 1 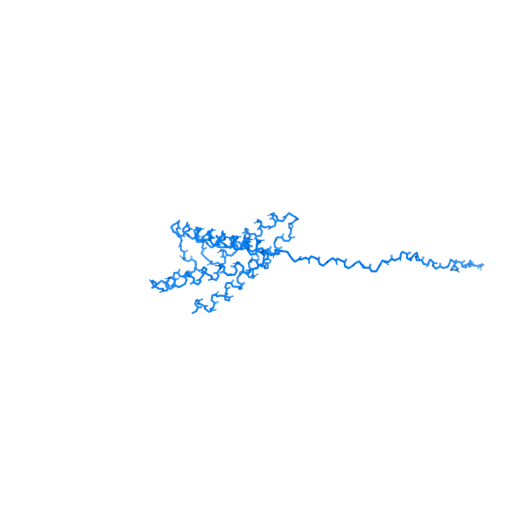91 ? -0.803 -8.378 -11.182 1.00 94.69 91 VAL A CA 1
ATOM 658 C C . VAL A 1 91 ? -1.042 -7.485 -12.397 1.00 94.69 91 VAL A C 1
ATOM 660 O O . VAL A 1 91 ? -0.646 -7.858 -13.496 1.00 94.69 91 VAL A O 1
ATOM 663 N N . GLY A 1 92 ? -1.647 -6.308 -12.213 1.00 93.00 92 GLY A N 1
ATOM 664 C CA . GLY A 1 92 ? -1.891 -5.342 -13.282 1.00 93.00 92 GLY A CA 1
ATOM 665 C C . GLY A 1 92 ? -0.598 -4.855 -13.929 1.00 93.00 92 GLY A C 1
ATOM 666 O O . GLY A 1 92 ? -0.456 -4.977 -15.145 1.00 93.00 92 GLY A O 1
ATOM 667 N N . VAL A 1 93 ? 0.360 -4.388 -13.120 1.00 91.06 93 VAL A N 1
ATOM 668 C CA . VAL A 1 93 ? 1.700 -4.000 -13.588 1.00 91.06 93 VAL A CA 1
ATOM 669 C C . VAL A 1 93 ? 2.335 -5.158 -14.347 1.00 91.06 93 VAL A C 1
ATOM 671 O O . VAL A 1 93 ? 2.653 -4.991 -15.518 1.00 91.06 93 VAL A O 1
ATOM 674 N N . GLY A 1 94 ? 2.420 -6.347 -13.739 1.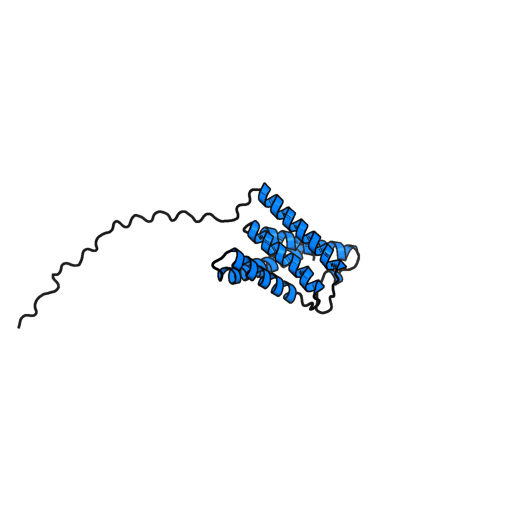00 90.69 94 GLY A N 1
ATOM 675 C CA . GLY A 1 94 ? 3.047 -7.511 -14.364 1.00 90.69 94 GLY A CA 1
ATOM 676 C C . GLY A 1 94 ? 2.386 -7.946 -15.676 1.00 90.69 94 GLY A C 1
ATOM 677 O O . GLY A 1 94 ? 3.076 -8.317 -16.619 1.00 90.69 94 GLY A O 1
ATOM 678 N N . VAL A 1 95 ? 1.054 -7.905 -15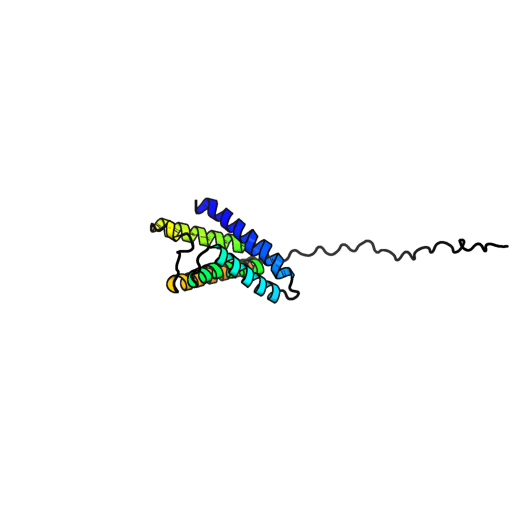.779 1.00 91.12 95 VAL A N 1
ATOM 679 C CA . VAL A 1 95 ? 0.347 -8.240 -17.027 1.00 91.12 95 VAL A CA 1
ATOM 680 C C . VAL A 1 95 ? 0.641 -7.205 -18.109 1.00 91.12 95 VAL A C 1
ATOM 682 O O . VAL A 1 95 ? 0.926 -7.586 -19.245 1.00 91.12 95 VAL A O 1
ATOM 685 N N . VAL A 1 96 ? 0.593 -5.913 -17.777 1.00 90.25 96 VAL A N 1
ATOM 686 C CA . VAL A 1 96 ? 0.844 -4.831 -18.738 1.00 90.25 96 VAL A CA 1
ATOM 687 C C . VAL A 1 96 ? 2.281 -4.894 -19.247 1.00 90.25 96 VAL A C 1
ATOM 689 O O . VAL A 1 96 ? 2.493 -4.978 -20.454 1.00 90.25 96 VAL A O 1
ATOM 692 N N . THR A 1 97 ? 3.264 -4.926 -18.352 1.00 89.69 97 THR A N 1
ATOM 693 C CA . THR A 1 97 ? 4.687 -4.944 -18.715 1.00 89.69 97 THR A CA 1
ATOM 694 C C . THR A 1 97 ? 5.048 -6.175 -19.543 1.00 89.69 97 THR A C 1
ATOM 696 O O . THR A 1 97 ? 5.686 -6.037 -20.583 1.00 89.69 97 THR A O 1
ATOM 699 N N . ILE A 1 98 ? 4.574 -7.371 -19.168 1.00 89.19 98 ILE A N 1
ATOM 700 C CA . ILE A 1 98 ? 4.791 -8.599 -19.950 1.00 89.19 98 ILE A CA 1
ATOM 701 C C . ILE A 1 98 ? 4.180 -8.475 -21.349 1.00 89.19 98 ILE A C 1
ATOM 703 O O . ILE A 1 98 ? 4.814 -8.870 -22.326 1.00 89.19 98 ILE A O 1
ATOM 707 N N . THR A 1 99 ? 2.975 -7.910 -21.464 1.00 91.38 99 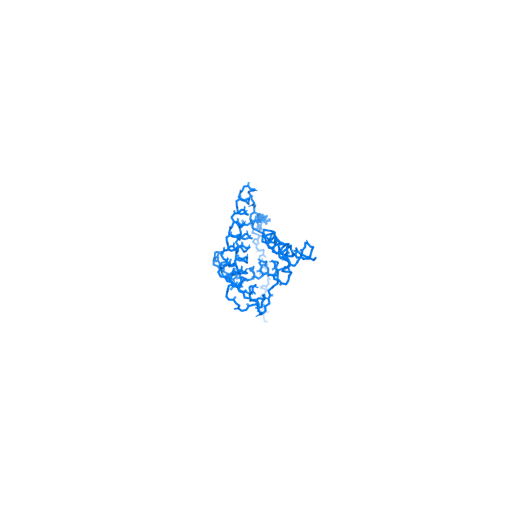THR A N 1
ATOM 708 C CA . THR A 1 99 ? 2.285 -7.748 -22.756 1.00 91.38 99 THR A CA 1
ATOM 709 C C . THR A 1 99 ? 3.061 -6.839 -23.711 1.00 91.38 99 THR A C 1
ATOM 711 O O . THR A 1 99 ? 3.087 -7.100 -24.912 1.00 91.38 99 THR A O 1
ATOM 714 N N . TYR A 1 100 ? 3.735 -5.811 -23.187 1.00 91.25 100 TYR A N 1
ATOM 715 C CA . TYR A 1 100 ? 4.561 -4.885 -23.970 1.00 91.25 100 TYR A CA 1
ATOM 716 C C . TYR A 1 100 ? 6.057 -5.258 -24.009 1.00 91.25 100 TYR A C 1
ATOM 718 O O . TYR A 1 100 ? 6.867 -4.481 -24.505 1.00 91.25 100 TYR A O 1
ATOM 726 N N . GLY A 1 101 ? 6.431 -6.454 -23.536 1.00 84.94 101 GLY A N 1
ATOM 727 C CA . GLY A 1 101 ? 7.795 -6.993 -23.635 1.00 84.94 101 GLY A CA 1
ATOM 728 C C . GLY A 1 101 ? 8.778 -6.557 -22.538 1.00 84.94 101 GLY A C 1
ATOM 729 O O . GLY A 1 101 ? 9.946 -6.926 -22.604 1.00 84.94 101 GLY A O 1
ATOM 730 N N . GLY A 1 102 ? 8.324 -5.832 -21.516 1.00 88.44 102 GLY A N 1
ATOM 731 C CA . GLY A 1 102 ? 9.136 -5.278 -20.425 1.00 88.44 102 GLY A CA 1
ATOM 732 C C . GLY A 1 102 ? 9.105 -6.101 -19.135 1.00 88.44 102 GLY A C 1
ATOM 733 O O . GLY A 1 102 ? 8.884 -5.550 -18.064 1.00 88.44 102 GLY A O 1
ATOM 734 N N . TYR A 1 103 ? 9.269 -7.430 -19.184 1.00 86.06 103 TYR A N 1
ATOM 735 C CA . TYR A 1 103 ? 9.169 -8.283 -17.978 1.00 86.06 103 TYR A CA 1
ATOM 736 C C . TYR A 1 103 ? 10.033 -7.779 -16.808 1.00 86.06 103 TYR A C 1
ATOM 738 O O . TYR A 1 103 ? 9.550 -7.707 -15.677 1.00 86.06 103 TYR A O 1
ATOM 746 N N . THR A 1 104 ? 11.282 -7.401 -17.088 1.00 86.69 104 THR A N 1
ATOM 747 C CA . THR A 1 104 ? 12.236 -6.871 -16.101 1.00 86.69 104 THR A CA 1
ATOM 748 C C . THR A 1 104 ? 11.764 -5.574 -15.455 1.00 86.69 104 THR A C 1
ATOM 750 O O . THR A 1 104 ? 12.041 -5.354 -14.283 1.00 86.69 104 THR A O 1
ATOM 753 N N . ASP A 1 105 ? 10.972 -4.779 -16.171 1.00 87.31 105 ASP A N 1
ATOM 754 C CA . ASP A 1 105 ? 10.477 -3.473 -15.723 1.00 87.31 105 ASP A CA 1
ATOM 755 C C . ASP A 1 105 ? 9.348 -3.607 -14.683 1.00 87.31 105 ASP A C 1
ATOM 757 O O . ASP A 1 105 ? 8.889 -2.623 -14.110 1.00 87.31 105 ASP A O 1
ATOM 761 N N . SER A 1 106 ? 8.898 -4.838 -14.413 1.00 86.69 106 SER A N 1
ATOM 762 C CA . SER A 1 106 ? 7.924 -5.146 -13.354 1.00 86.69 106 SER A CA 1
ATOM 763 C C . SER A 1 106 ? 8.552 -5.226 -11.963 1.00 86.69 106 SER A C 1
ATOM 765 O O . SER A 1 106 ? 7.828 -5.381 -10.979 1.00 86.69 106 SER A O 1
ATOM 767 N N . PHE A 1 107 ? 9.883 -5.216 -11.880 1.00 91.06 107 PHE A N 1
ATOM 768 C CA . PHE A 1 107 ? 10.631 -5.411 -10.645 1.00 91.06 107 PHE A CA 1
ATOM 769 C C . PHE A 1 107 ? 11.391 -4.141 -10.281 1.00 91.06 107 PHE A C 1
ATOM 771 O O . PHE A 1 107 ? 11.834 -3.391 -11.147 1.00 91.06 107 PHE A O 1
ATOM 778 N N . VAL A 1 108 ? 11.542 -3.921 -8.978 1.00 93.69 108 VAL A N 1
ATOM 779 C CA . VAL A 1 108 ? 12.311 -2.807 -8.426 1.00 93.69 108 VAL A CA 1
ATOM 780 C C . VAL A 1 108 ? 13.565 -3.366 -7.765 1.00 93.69 108 VAL A C 1
ATOM 782 O O . VAL A 1 108 ? 13.484 -4.314 -6.985 1.00 93.69 108 VAL A O 1
ATOM 785 N N . ASP A 1 109 ? 14.710 -2.771 -8.079 1.00 94.38 109 ASP A N 1
ATOM 786 C CA . ASP A 1 109 ? 16.002 -3.041 -7.462 1.00 94.38 109 ASP A CA 1
ATOM 787 C C . ASP A 1 109 ? 16.808 -1.741 -7.265 1.00 94.38 109 ASP A C 1
ATOM 789 O O . ASP A 1 109 ? 16.318 -0.634 -7.491 1.00 94.38 109 ASP A O 1
ATOM 793 N N . GLY A 1 110 ? 18.064 -1.863 -6.822 1.00 95.62 110 GLY A N 1
ATOM 794 C CA . GLY A 1 110 ? 18.937 -0.719 -6.534 1.00 95.62 110 GLY A CA 1
ATOM 795 C C . GLY A 1 110 ? 19.302 0.160 -7.737 1.00 95.62 110 GLY A C 1
ATOM 796 O O . GLY A 1 110 ? 19.834 1.250 -7.540 1.00 95.62 110 GLY A O 1
ATOM 797 N N . SER A 1 111 ? 19.035 -0.293 -8.962 1.00 95.06 111 SER A N 1
ATOM 798 C CA . SER A 1 111 ? 19.274 0.442 -10.208 1.00 95.06 111 SER A CA 1
ATOM 799 C C . SER A 1 111 ? 18.005 1.060 -10.803 1.00 95.06 111 SER A C 1
ATOM 801 O O . SER A 1 111 ? 18.097 1.911 -11.689 1.00 95.06 111 SER A O 1
ATOM 803 N N . THR A 1 112 ? 16.823 0.673 -10.313 1.00 96.06 112 THR A N 1
ATOM 804 C CA . THR A 1 112 ? 15.545 1.205 -10.790 1.00 96.06 112 THR A CA 1
ATOM 805 C C . THR A 1 112 ? 15.423 2.690 -10.464 1.00 96.06 112 THR A C 1
ATOM 807 O O . THR A 1 112 ? 15.553 3.099 -9.308 1.00 96.06 112 THR A O 1
ATOM 810 N N . THR A 1 113 ? 15.120 3.490 -11.484 1.00 95.88 113 THR A N 1
ATOM 811 C CA . THR A 1 113 ? 14.876 4.934 -11.377 1.00 95.88 113 THR A CA 1
ATOM 812 C C . THR A 1 113 ? 13.446 5.252 -11.780 1.00 95.88 113 THR A C 1
ATOM 814 O O . THR A 1 113 ? 12.835 4.509 -12.547 1.00 95.88 113 THR A O 1
ATOM 817 N N . GLY A 1 114 ? 12.902 6.336 -11.236 1.00 94.56 114 GLY A N 1
ATOM 818 C CA . GLY A 1 114 ? 11.546 6.778 -11.517 1.00 94.56 114 GLY A CA 1
ATOM 819 C C . GLY A 1 114 ? 11.512 8.230 -11.955 1.00 94.56 114 GLY A C 1
ATOM 820 O O . GLY A 1 114 ? 12.490 8.975 -11.868 1.00 94.56 114 GLY A O 1
ATOM 821 N N . SER A 1 115 ? 10.343 8.651 -12.413 1.00 97.31 115 SER A N 1
ATOM 822 C CA . SER A 1 115 ? 10.094 10.019 -12.832 1.00 97.31 115 SER A CA 1
ATOM 823 C C . SER A 1 115 ? 8.752 10.527 -12.297 1.00 97.31 115 SER A C 1
ATOM 825 O O . SER A 1 115 ? 7.882 9.741 -11.904 1.00 97.31 115 SER A O 1
ATOM 827 N N . PRO A 1 116 ? 8.510 11.849 -12.347 1.00 97.44 116 PRO A N 1
ATOM 828 C CA . PRO A 1 116 ? 7.168 12.393 -12.149 1.00 97.44 116 PRO A CA 1
ATOM 829 C C . PRO A 1 116 ? 6.116 11.761 -13.077 1.00 97.44 116 PRO A C 1
ATOM 831 O O . PRO A 1 116 ? 4.952 11.645 -12.693 1.00 97.44 116 PRO A O 1
ATOM 834 N N . GLY A 1 117 ? 6.527 11.356 -14.286 1.00 95.88 117 GLY A N 1
ATOM 835 C CA . GLY A 1 117 ? 5.673 10.712 -15.282 1.00 95.88 117 GLY A CA 1
ATOM 836 C C . GLY A 1 117 ? 5.177 9.331 -14.859 1.00 95.88 117 GLY A C 1
ATOM 837 O O . GLY A 1 117 ? 4.094 8.942 -15.275 1.00 95.88 117 GLY A O 1
ATOM 838 N N . ASP A 1 118 ? 5.904 8.642 -13.980 1.00 91.44 118 ASP A N 1
ATOM 839 C CA . ASP A 1 118 ? 5.494 7.358 -13.401 1.00 91.44 118 ASP A CA 1
ATOM 840 C C . ASP A 1 118 ? 4.682 7.586 -12.118 1.00 91.44 118 ASP A C 1
ATOM 842 O O . ASP A 1 118 ? 3.623 6.990 -11.898 1.00 91.44 118 ASP A O 1
ATOM 846 N N . PHE A 1 119 ? 5.152 8.527 -11.293 1.00 96.75 119 PHE A N 1
ATOM 847 C CA . PHE A 1 119 ? 4.582 8.822 -9.985 1.00 96.75 119 PHE A CA 1
ATOM 848 C C . PHE A 1 119 ? 3.152 9.367 -10.056 1.00 96.75 119 PHE A C 1
ATOM 850 O O . PHE A 1 119 ? 2.266 8.860 -9.368 1.00 96.75 119 PHE A O 1
ATOM 857 N N . PHE A 1 120 ? 2.897 10.414 -10.850 1.00 98.00 120 PHE A N 1
ATOM 858 C CA . PHE A 1 120 ? 1.589 11.077 -10.837 1.00 98.00 120 PHE A CA 1
ATOM 859 C C . PHE A 1 120 ? 0.457 10.190 -11.374 1.00 98.00 120 PHE A C 1
ATOM 861 O O . PHE A 1 120 ? -0.596 10.145 -10.730 1.00 98.00 120 PHE A O 1
ATOM 868 N N . PRO A 1 121 ? 0.626 9.446 -12.484 1.00 95.62 121 PRO A N 1
ATOM 869 C CA . PRO A 1 121 ? -0.379 8.479 -12.912 1.00 95.62 121 PRO A CA 1
ATOM 870 C C . PRO A 1 121 ? -0.623 7.390 -11.865 1.00 95.62 121 PRO A C 1
ATOM 872 O O . PRO A 1 121 ? -1.780 7.115 -11.545 1.00 95.62 121 PRO A O 1
ATOM 875 N N . GLY A 1 122 ? 0.438 6.831 -11.268 1.00 95.62 122 GLY A N 1
ATOM 876 C CA . GLY A 1 122 ? 0.316 5.840 -10.195 1.00 95.62 122 GLY A CA 1
ATOM 877 C C . GLY A 1 122 ? -0.442 6.382 -8.979 1.00 95.62 122 GLY A C 1
ATOM 878 O O . GLY A 1 122 ? -1.371 5.746 -8.483 1.00 95.62 122 GLY A O 1
ATOM 879 N N . LEU A 1 123 ? -0.127 7.607 -8.553 1.00 97.94 123 LEU A N 1
ATOM 880 C CA . LEU A 1 123 ? -0.828 8.302 -7.474 1.00 97.94 123 LEU A CA 1
ATOM 881 C C . LEU A 1 123 ? -2.326 8.444 -7.769 1.00 97.94 123 LEU A C 1
ATOM 883 O O . LEU A 1 123 ? -3.149 8.187 -6.890 1.00 97.94 123 LEU A O 1
ATOM 887 N N . VAL A 1 124 ? -2.690 8.835 -8.994 1.00 98.25 124 VAL A N 1
ATOM 888 C CA . VAL A 1 124 ? -4.095 8.949 -9.413 1.00 98.25 124 VAL A CA 1
ATOM 889 C C . VAL A 1 124 ? -4.780 7.586 -9.371 1.00 98.25 124 VAL A C 1
ATOM 891 O O . VAL A 1 124 ? -5.872 7.479 -8.814 1.00 98.25 124 VAL A O 1
ATOM 894 N N . VAL A 1 125 ? -4.143 6.534 -9.891 1.00 97.00 125 VAL A N 1
ATOM 895 C CA . VAL A 1 125 ? -4.688 5.168 -9.858 1.00 97.00 125 VAL A CA 1
ATOM 896 C C . VAL A 1 125 ? -4.930 4.709 -8.419 1.00 97.00 125 VAL A C 1
ATOM 898 O O . VAL A 1 125 ? -6.035 4.268 -8.100 1.00 97.00 125 VAL A O 1
ATOM 901 N N . HIS A 1 126 ? -3.958 4.878 -7.519 1.00 98.19 126 HIS A N 1
ATOM 902 C CA . HIS A 1 126 ? -4.109 4.511 -6.110 1.00 98.19 126 HIS A CA 1
ATOM 903 C C . HIS A 1 126 ? -5.187 5.340 -5.398 1.00 98.19 126 HIS A C 1
ATOM 905 O O . HIS A 1 126 ? -5.978 4.794 -4.623 1.00 98.19 126 HIS A O 1
ATOM 911 N N . ALA A 1 127 ? -5.275 6.642 -5.685 1.00 98.25 127 ALA A N 1
ATOM 912 C CA . ALA A 1 127 ? -6.307 7.519 -5.135 1.00 98.25 127 ALA A CA 1
ATOM 913 C C . ALA A 1 127 ? -7.717 7.105 -5.589 1.00 98.25 127 ALA A C 1
ATOM 915 O O . ALA A 1 127 ? -8.645 7.053 -4.777 1.00 98.25 127 ALA A O 1
ATOM 916 N N . LEU A 1 128 ? -7.883 6.765 -6.870 1.00 98.44 128 LEU A N 1
ATOM 917 C CA . LEU A 1 128 ? -9.146 6.268 -7.413 1.00 98.44 128 LEU A CA 1
ATOM 918 C C . LEU A 1 128 ? -9.508 4.900 -6.830 1.00 98.44 128 LEU A C 1
ATOM 920 O O . LEU A 1 128 ? -10.660 4.690 -6.448 1.00 98.44 128 LEU A O 1
ATOM 924 N N . ALA A 1 129 ? -8.536 3.996 -6.705 1.00 97.62 129 ALA A N 1
ATOM 925 C CA . ALA A 1 129 ? -8.737 2.678 -6.114 1.00 97.62 129 ALA A CA 1
ATOM 926 C C . ALA A 1 129 ? -9.227 2.782 -4.663 1.00 97.62 129 ALA A C 1
ATOM 928 O O . ALA A 1 129 ? -10.265 2.210 -4.324 1.00 97.62 129 ALA A O 1
ATOM 929 N N . VAL A 1 130 ? -8.557 3.574 -3.814 1.00 97.88 130 VAL A N 1
ATOM 930 C CA . VAL A 1 130 ? -9.010 3.758 -2.428 1.00 97.88 130 VAL A CA 1
ATOM 931 C C . VAL A 1 130 ? -10.360 4.474 -2.375 1.00 97.88 130 VAL A C 1
ATOM 933 O O . VAL A 1 130 ? -11.231 4.060 -1.616 1.00 97.88 130 VAL A O 1
ATOM 936 N N . ALA A 1 131 ? -10.609 5.482 -3.217 1.00 98.19 131 ALA A N 1
ATOM 937 C CA . ALA A 1 131 ? -11.913 6.143 -3.276 1.00 98.19 131 ALA A CA 1
ATOM 938 C C . ALA A 1 131 ? -13.041 5.157 -3.626 1.00 98.19 131 ALA A C 1
ATOM 940 O O . ALA A 1 131 ? -14.092 5.165 -2.978 1.00 98.19 131 ALA A O 1
ATOM 941 N N . LEU A 1 132 ? -12.803 4.268 -4.594 1.00 98.06 132 LEU A N 1
ATOM 942 C CA . LEU A 1 132 ? -13.736 3.220 -4.994 1.00 98.06 132 LEU A CA 1
ATOM 943 C C . LEU A 1 132 ? -13.971 2.213 -3.860 1.00 98.06 132 LEU A C 1
ATOM 945 O O . LEU A 1 132 ? -15.123 1.896 -3.567 1.00 98.06 132 LEU A O 1
ATOM 949 N N . ILE A 1 133 ? -12.916 1.747 -3.187 1.00 97.31 133 ILE A N 1
ATOM 950 C CA . ILE A 1 133 ? -13.017 0.848 -2.024 1.00 97.31 133 ILE A CA 1
ATOM 951 C C . ILE A 1 133 ? -13.861 1.492 -0.923 1.00 97.31 133 ILE A C 1
ATOM 953 O O . ILE A 1 133 ? -14.784 0.871 -0.398 1.00 97.31 133 ILE A O 1
ATOM 957 N N . LEU A 1 134 ? -13.597 2.759 -0.595 1.00 96.62 134 LEU A N 1
ATOM 958 C CA . LEU A 1 134 ? -14.345 3.479 0.433 1.00 96.62 134 LEU A CA 1
ATOM 959 C C . LEU A 1 134 ? -15.807 3.693 0.036 1.00 96.62 134 LEU A C 1
ATOM 961 O O . LEU A 1 134 ? -16.696 3.593 0.882 1.00 96.62 134 LEU A O 1
ATOM 965 N N . TRP A 1 135 ? -16.078 3.976 -1.237 1.00 97.44 135 TRP A N 1
ATOM 966 C CA . TRP A 1 135 ? -17.439 4.096 -1.753 1.00 97.44 135 TRP A CA 1
ATOM 967 C C . TRP A 1 135 ? -18.197 2.765 -1.674 1.00 97.44 135 TRP A C 1
ATOM 969 O O . TRP A 1 135 ? -19.318 2.741 -1.158 1.00 97.44 135 TRP A O 1
ATOM 979 N N . GLN A 1 136 ? -17.580 1.655 -2.090 1.00 96.19 136 GLN A N 1
ATOM 980 C CA . GLN A 1 136 ? -18.173 0.318 -1.987 1.00 96.19 136 GLN A CA 1
ATOM 981 C C . GLN A 1 136 ? -18.392 -0.088 -0.528 1.00 96.19 136 GLN A C 1
ATOM 983 O O . GLN A 1 136 ? -19.490 -0.506 -0.170 1.00 96.19 136 GLN A O 1
ATOM 988 N N . GLY A 1 137 ? -17.398 0.119 0.340 1.00 94.56 137 GLY A N 1
ATOM 989 C CA . GLY A 1 137 ? -17.490 -0.205 1.764 1.00 94.56 137 GLY A CA 1
ATOM 990 C C . GLY A 1 137 ? -18.599 0.569 2.480 1.00 94.56 137 GLY A C 1
ATOM 991 O O . GLY A 1 137 ? -19.297 0.017 3.331 1.00 94.56 137 GLY A O 1
ATOM 992 N N . ARG A 1 138 ? -18.828 1.831 2.088 1.00 94.62 138 ARG A N 1
ATOM 993 C CA . ARG A 1 138 ? -19.968 2.626 2.570 1.00 94.62 138 ARG A CA 1
ATOM 994 C C . ARG A 1 138 ? -21.305 2.067 2.095 1.00 94.62 138 ARG A C 1
ATOM 996 O O . ARG A 1 138 ? -22.226 1.992 2.899 1.00 94.62 138 ARG A O 1
ATOM 1003 N N . ARG A 1 139 ? -21.422 1.686 0.819 1.00 95.19 139 ARG A N 1
ATOM 1004 C CA . ARG A 1 139 ? -22.659 1.110 0.259 1.00 95.19 139 ARG A CA 1
ATOM 1005 C C . ARG A 1 139 ? -22.994 -0.254 0.853 1.00 95.19 139 ARG A C 1
ATOM 1007 O O . ARG A 1 139 ? -24.161 -0.541 1.079 1.00 95.19 139 ARG A O 1
ATOM 1014 N N . ALA A 1 140 ? -21.975 -1.060 1.124 1.00 93.50 140 ALA A N 1
ATOM 1015 C CA . ALA A 1 140 ? -22.111 -2.379 1.727 1.00 93.50 140 ALA A CA 1
ATOM 1016 C C . ALA A 1 140 ? -22.237 -2.343 3.262 1.00 93.50 140 ALA A C 1
ATOM 1018 O O . ALA A 1 140 ? -22.355 -3.397 3.881 1.00 93.50 140 ALA A O 1
ATOM 1019 N N . CYS A 1 141 ? -22.205 -1.158 3.889 1.00 91.94 141 CYS A N 1
ATOM 1020 C CA . CYS A 1 141 ? -22.279 -0.991 5.343 1.00 91.94 141 CYS A CA 1
ATOM 1021 C C . CYS A 1 141 ? -21.267 -1.868 6.107 1.00 91.94 141 CYS A C 1
ATOM 1023 O O . CYS A 1 141 ? -21.607 -2.483 7.121 1.00 91.94 141 CYS A O 1
ATOM 1025 N N . VAL A 1 142 ? -20.020 -1.926 5.623 1.00 90.38 142 VAL A N 1
ATOM 1026 C CA . VAL A 1 142 ? -18.964 -2.767 6.208 1.00 90.38 142 VAL A CA 1
ATOM 1027 C C . VAL A 1 142 ? -18.759 -2.407 7.683 1.00 90.38 142 VAL A C 1
ATOM 1029 O O . VAL A 1 142 ? -18.482 -1.255 8.035 1.00 90.38 142 VAL A O 1
ATOM 1032 N N . ARG A 1 143 ? -18.907 -3.403 8.564 1.00 87.44 143 ARG A N 1
ATOM 1033 C CA . ARG A 1 143 ? -18.638 -3.255 9.998 1.00 87.44 143 ARG A CA 1
ATOM 1034 C C . ARG A 1 143 ? -17.132 -3.260 10.228 1.00 87.44 143 ARG A C 1
ATOM 1036 O O . ARG A 1 143 ? -16.445 -4.167 9.786 1.00 87.44 143 ARG A O 1
ATOM 1043 N N . ARG A 1 144 ? -16.646 -2.245 10.944 1.00 85.62 144 ARG A N 1
ATOM 1044 C CA . ARG A 1 144 ? -15.208 -1.979 11.144 1.00 85.62 144 ARG A CA 1
ATOM 1045 C C . ARG A 1 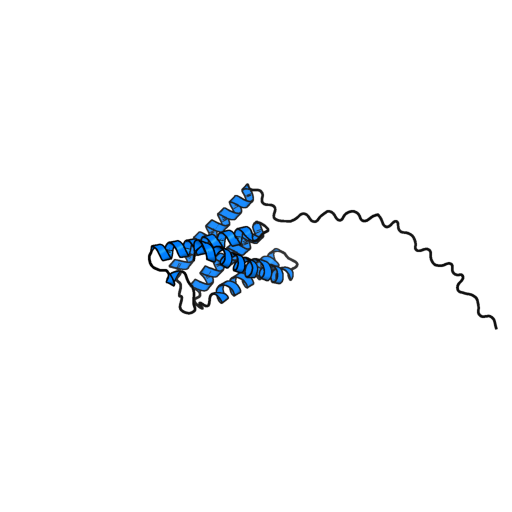144 ? -14.686 -2.408 12.509 1.00 85.62 144 ARG A C 1
ATOM 1047 O O . ARG A 1 144 ? -13.487 -2.390 12.747 1.00 85.62 144 ARG A O 1
ATOM 1054 N N . THR A 1 145 ? -15.595 -2.706 13.428 1.00 79.62 145 THR A N 1
ATOM 1055 C CA . THR A 1 145 ? -15.277 -3.090 14.796 1.00 79.62 145 THR A CA 1
ATOM 1056 C C . THR A 1 145 ? -16.044 -4.348 15.142 1.00 79.62 145 THR A C 1
ATOM 1058 O O . THR A 1 145 ? -17.241 -4.471 14.859 1.00 79.62 145 THR A O 1
ATOM 1061 N N . THR A 1 146 ? -15.353 -5.279 15.782 1.00 76.06 146 THR A N 1
ATOM 1062 C CA . THR A 1 146 ? -16.007 -6.395 16.450 1.00 76.06 146 THR A CA 1
ATOM 1063 C C . THR A 1 146 ? -16.693 -5.840 17.698 1.00 76.06 146 THR A C 1
ATOM 1065 O O . THR A 1 146 ? -16.042 -5.134 18.474 1.00 76.06 146 THR A O 1
ATOM 1068 N N . PRO A 1 147 ? -17.995 -6.097 17.912 1.00 73.81 147 PRO A N 1
ATOM 1069 C CA . PRO A 1 147 ? -18.637 -5.752 19.170 1.00 73.81 147 PRO A CA 1
ATOM 1070 C C . PRO A 1 147 ? -17.864 -6.409 20.313 1.00 73.81 147 PRO A C 1
ATOM 1072 O O . PRO A 1 147 ? -17.634 -7.618 20.280 1.00 73.81 147 PRO A O 1
ATOM 1075 N N . VAL A 1 148 ? -17.459 -5.630 21.317 1.00 75.38 148 VAL A N 1
ATOM 1076 C CA . VAL A 1 148 ? -16.987 -6.216 22.574 1.00 75.38 148 VAL A CA 1
ATOM 1077 C C . VAL A 1 148 ? -18.190 -6.962 23.151 1.00 75.38 148 VAL A C 1
ATOM 1079 O O . VAL A 1 148 ? -19.229 -6.316 23.335 1.00 75.38 148 VAL A O 1
ATOM 1082 N N . PRO A 1 149 ? -18.118 -8.289 23.386 1.00 75.06 149 PRO A N 1
ATOM 1083 C CA . PRO A 1 149 ? -19.198 -8.995 24.057 1.00 75.06 149 PRO A CA 1
ATOM 1084 C C . PRO A 1 149 ? -19.508 -8.228 25.334 1.00 75.06 149 PRO A C 1
ATOM 1086 O O . PRO A 1 149 ? -18.579 -7.921 26.088 1.00 75.06 149 PRO A O 1
ATOM 1089 N N . ALA A 1 150 ? -20.775 -7.857 25.547 1.00 74.00 150 ALA A N 1
ATOM 1090 C CA . ALA A 1 150 ? -21.176 -7.250 26.807 1.00 74.00 150 ALA A CA 1
ATOM 1091 C C . ALA A 1 150 ? -20.602 -8.145 27.900 1.00 74.00 150 ALA A C 1
ATOM 1093 O O . ALA A 1 150 ? -20.870 -9.349 27.880 1.00 74.00 150 ALA A O 1
ATOM 1094 N N . ARG A 1 151 ? -19.729 -7.591 28.757 1.00 69.19 151 ARG A N 1
ATOM 1095 C CA . ARG A 1 151 ? -19.164 -8.324 29.889 1.00 69.19 151 ARG A CA 1
ATOM 1096 C C . ARG A 1 151 ? -20.368 -8.961 30.556 1.00 69.19 151 ARG A C 1
ATOM 1098 O O . ARG A 1 151 ? -21.206 -8.216 31.064 1.00 69.19 151 ARG A O 1
ATOM 1105 N N . ALA A 1 152 ? -20.508 -10.287 30.439 1.00 64.88 152 ALA A N 1
ATOM 1106 C CA . ALA A 1 152 ? -21.587 -10.994 31.104 1.00 64.88 152 ALA A CA 1
ATOM 1107 C C . ALA A 1 152 ? -21.534 -10.474 32.530 1.00 64.88 152 ALA A C 1
ATOM 1109 O O . ALA A 1 152 ? -20.435 -10.447 33.099 1.00 64.88 152 ALA A O 1
ATOM 1110 N N . ALA A 1 153 ? -22.643 -9.912 33.020 1.00 64.50 153 ALA A N 1
ATOM 1111 C CA . ALA A 1 153 ? -22.712 -9.481 34.400 1.00 64.50 153 ALA A CA 1
ATOM 1112 C C . ALA A 1 153 ? -22.229 -10.694 35.186 1.00 64.50 153 ALA A C 1
ATOM 1114 O O . ALA A 1 153 ? -22.884 -11.738 35.170 1.00 64.50 153 ALA A O 1
ATOM 1115 N N . GLY A 1 154 ? -21.005 -10.611 35.724 1.00 61.88 154 GLY A N 1
ATOM 1116 C CA . GLY A 1 154 ? -20.504 -11.670 36.578 1.00 61.88 154 GLY A CA 1
ATOM 1117 C C . GLY A 1 154 ? -21.579 -11.867 37.637 1.00 61.88 154 GLY A C 1
ATOM 1118 O O . GLY A 1 154 ? -22.239 -10.871 37.973 1.00 61.88 154 GLY A O 1
ATOM 1119 N N . PRO A 1 155 ? -21.822 -13.104 38.110 1.00 63.16 155 PRO A N 1
ATOM 1120 C CA . PRO A 1 155 ? -22.740 -13.299 39.223 1.00 63.16 155 PRO A CA 1
ATOM 1121 C C . PRO A 1 155 ? -22.405 -12.219 40.241 1.00 63.16 155 PRO A C 1
ATOM 1123 O O . PRO A 1 155 ? -21.219 -12.046 40.542 1.00 63.16 155 PRO A O 1
ATOM 1126 N N . SER A 1 156 ? -23.401 -11.404 40.622 1.00 62.19 156 SER A N 1
ATOM 1127 C CA . SER A 1 156 ? -23.181 -10.358 41.610 1.00 62.19 156 SER A CA 1
ATOM 1128 C C . SER A 1 156 ? -22.468 -11.064 42.740 1.00 62.19 156 SER A C 1
ATOM 1130 O O . SER A 1 156 ? -23.036 -11.994 43.322 1.00 62.19 156 SER A O 1
ATOM 1132 N N . VAL A 1 157 ? -21.205 -10.718 42.973 1.00 61.94 157 VAL A N 1
ATOM 1133 C CA . VAL A 1 157 ? -20.558 -11.106 44.209 1.00 61.94 157 VAL A CA 1
ATOM 1134 C C . VAL A 1 157 ? -21.375 -10.315 45.207 1.00 61.94 157 VAL A C 1
ATOM 1136 O O . VAL A 1 157 ? -21.153 -9.121 45.386 1.00 61.94 157 VAL A O 1
ATOM 1139 N N . ALA A 1 158 ? -22.447 -10.941 45.709 1.00 64.00 158 ALA A N 1
ATOM 1140 C CA . ALA A 1 158 ? -23.075 -10.522 46.933 1.00 64.00 158 ALA A CA 1
ATOM 1141 C C . ALA A 1 158 ? -21.884 -10.333 47.847 1.00 64.00 158 ALA A C 1
ATOM 1143 O O . ALA A 1 158 ? -21.049 -11.235 47.947 1.00 64.00 158 ALA A O 1
ATOM 1144 N N . GLU A 1 159 ? -21.729 -9.112 48.329 1.00 59.09 159 GLU A N 1
ATOM 1145 C CA . GLU A 1 159 ? -20.693 -8.737 49.260 1.00 59.09 159 GLU A CA 1
ATOM 1146 C C . GLU A 1 159 ? -20.921 -9.624 50.484 1.00 59.09 159 GLU A C 1
ATOM 1148 O O . GLU A 1 159 ? -21.667 -9.292 51.398 1.00 59.09 159 GLU A O 1
ATOM 1153 N N . SER A 1 160 ? -20.389 -10.846 50.435 1.00 61.47 160 SER A N 1
ATOM 1154 C CA . SER A 1 160 ? -20.235 -11.691 51.588 1.00 61.47 160 SER A CA 1
ATOM 1155 C C . SER A 1 160 ? -19.181 -10.941 52.361 1.00 61.47 160 SER A C 1
ATOM 1157 O O . SER A 1 160 ? -17.991 -11.028 52.044 1.00 61.47 160 SER A O 1
ATOM 1159 N N . THR A 1 161 ? -19.638 -10.112 53.294 1.00 61.78 161 THR A N 1
ATOM 1160 C CA . THR A 1 161 ? -18.839 -9.679 54.427 1.00 61.78 161 THR A CA 1
ATOM 1161 C C . THR A 1 161 ? -17.992 -10.886 54.808 1.00 61.78 161 THR A C 1
ATOM 1163 O O . THR A 1 161 ? -18.575 -11.939 55.083 1.00 61.78 161 THR A O 1
ATOM 1166 N N . PRO A 1 162 ? -16.654 -10.817 54.702 1.00 64.81 162 PRO A N 1
ATOM 1167 C CA . PRO A 1 162 ? -15.828 -11.920 55.145 1.00 64.81 162 PRO A CA 1
ATOM 1168 C C . PRO A 1 162 ? -16.248 -12.209 56.582 1.00 64.81 162 PRO A C 1
ATOM 1170 O O . PRO A 1 162 ? -16.240 -11.280 57.394 1.00 64.81 162 PRO A O 1
ATOM 1173 N N . ASP A 1 163 ? -16.660 -13.443 56.879 1.00 63.53 163 ASP A N 1
ATOM 1174 C CA . ASP A 1 163 ? -16.742 -13.892 58.263 1.00 63.53 163 ASP A CA 1
ATOM 1175 C C . ASP A 1 163 ? -15.331 -13.713 58.814 1.00 63.53 163 ASP A C 1
ATOM 1177 O O . ASP A 1 163 ? -14.404 -14.462 58.487 1.00 63.53 163 ASP A O 1
ATOM 1181 N N . LEU A 1 164 ? -15.135 -12.622 59.555 1.00 64.06 164 LEU A N 1
ATOM 1182 C CA . LEU A 1 164 ? -13.917 -12.425 60.309 1.00 64.06 164 LEU A CA 1
ATOM 1183 C C . LEU A 1 164 ? -13.835 -13.640 61.232 1.00 64.06 164 LEU A C 1
ATOM 1185 O O . LEU A 1 164 ? -14.814 -13.910 61.928 1.00 64.06 164 LEU A O 1
ATOM 1189 N N . PRO A 1 165 ? -12.728 -14.402 61.219 1.00 63.84 165 PRO A N 1
ATOM 1190 C CA . PRO A 1 165 ? -12.595 -15.532 62.118 1.00 63.84 165 PRO A CA 1
ATOM 1191 C C . PRO A 1 165 ? -12.853 -15.033 63.536 1.00 63.84 165 PRO A C 1
ATOM 1193 O O . PRO A 1 165 ? -12.270 -14.022 63.942 1.00 63.84 165 PRO A O 1
ATOM 1196 N N . ASP A 1 166 ? -13.752 -15.720 64.246 1.00 63.72 166 ASP A N 1
ATOM 1197 C CA . ASP A 1 166 ? -14.082 -15.424 65.634 1.00 63.72 166 ASP A CA 1
ATOM 1198 C C . ASP A 1 166 ? -12.791 -15.116 66.395 1.00 63.72 166 ASP A C 1
ATOM 1200 O O . ASP A 1 166 ? -11.798 -15.845 66.294 1.00 63.72 166 ASP A O 1
ATOM 1204 N N . ALA A 1 167 ? -12.782 -14.007 67.134 1.00 59.47 167 ALA A N 1
ATOM 1205 C CA . ALA A 1 167 ? -11.631 -13.500 67.878 1.00 59.47 167 ALA A CA 1
ATOM 1206 C C . ALA A 1 167 ? -11.254 -14.390 69.088 1.00 59.47 167 ALA A C 1
ATOM 1208 O O . ALA A 1 167 ? -10.854 -13.901 70.141 1.00 59.47 167 ALA A O 1
ATOM 1209 N N . THR A 1 168 ? -11.387 -15.709 68.958 1.00 59.66 168 THR A N 1
ATOM 1210 C CA . THR A 1 168 ? -11.090 -16.731 69.964 1.00 59.66 168 THR A CA 1
ATOM 1211 C C . THR A 1 168 ? -9.602 -17.099 70.008 1.00 59.66 168 THR A C 1
ATOM 1213 O O . THR A 1 168 ? -9.179 -17.816 70.910 1.00 59.66 168 THR A O 1
ATOM 1216 N N . TRP A 1 169 ? -8.775 -16.561 69.102 1.00 52.38 169 TRP A N 1
ATOM 1217 C CA . TRP A 1 169 ? -7.325 -16.803 69.067 1.00 52.38 169 TRP A CA 1
ATOM 1218 C C . TRP A 1 169 ? -6.509 -15.996 70.088 1.00 52.38 169 TRP A C 1
ATOM 1220 O O . TRP A 1 169 ? -5.313 -16.240 70.235 1.00 52.38 169 TRP A O 1
ATOM 1230 N N . VAL A 1 170 ? -7.124 -15.068 70.829 1.00 54.25 170 VAL A N 1
ATOM 1231 C CA . VAL A 1 170 ? -6.452 -14.355 71.928 1.00 54.25 170 VAL A CA 1
ATOM 1232 C C . VAL A 1 170 ? -6.770 -15.049 73.252 1.00 54.25 170 VAL A C 1
ATOM 1234 O O . VAL A 1 170 ? -7.506 -14.538 74.092 1.00 54.25 170 VAL A O 1
ATOM 1237 N N . ALA A 1 171 ? -6.211 -16.243 73.449 1.00 58.44 171 ALA A N 1
ATOM 1238 C CA . ALA A 1 171 ? -6.056 -16.779 74.795 1.00 58.44 171 ALA A CA 1
ATOM 1239 C C . ALA A 1 171 ? -4.909 -16.008 75.483 1.00 58.44 171 ALA A C 1
ATOM 1241 O O . ALA A 1 171 ? -3.808 -15.952 74.927 1.00 58.44 171 ALA A O 1
ATOM 1242 N N . PRO A 1 172 ? -5.110 -15.405 76.671 1.00 54.97 172 PRO A N 1
ATOM 1243 C CA . PRO A 1 172 ? -4.012 -14.801 77.407 1.00 54.97 172 PRO A CA 1
ATOM 1244 C C . PRO A 1 172 ? -3.098 -15.928 77.889 1.00 54.97 172 PRO A C 1
ATOM 1246 O O . PRO A 1 172 ? -3.529 -16.785 78.663 1.00 54.97 172 PRO A O 1
ATOM 1249 N N . LEU A 1 173 ? -1.840 -15.935 77.445 1.00 55.78 173 LEU A N 1
ATOM 1250 C CA . LEU A 1 173 ? -0.813 -16.767 78.065 1.00 55.78 173 LEU A CA 1
ATOM 1251 C C . LEU A 1 173 ? -0.605 -16.258 79.494 1.00 55.78 173 LEU A C 1
ATOM 1253 O O . LEU A 1 173 ? 0.049 -15.245 79.735 1.00 55.78 173 LEU A O 1
ATOM 1257 N N . GLY A 1 174 ? -1.269 -16.932 80.428 1.00 59.06 174 GLY A N 1
ATOM 1258 C CA . GLY A 1 174 ? -1.131 -16.709 81.850 1.00 59.06 174 GLY A CA 1
ATOM 1259 C C . GLY A 1 174 ? 0.116 -17.392 82.404 1.00 59.06 174 GLY A C 1
ATOM 1260 O O . GLY A 1 174 ? 0.276 -18.599 82.231 1.00 59.06 174 GLY A O 1
ATOM 1261 N N . ARG A 1 175 ? 0.848 -16.593 83.191 1.00 46.06 175 ARG A N 1
ATOM 1262 C CA . ARG A 1 175 ? 1.958 -16.887 84.118 1.00 46.06 175 ARG A CA 1
ATOM 1263 C C . ARG A 1 175 ? 3.358 -16.962 83.524 1.00 46.06 175 ARG A C 1
ATOM 1265 O O . ARG A 1 175 ? 3.641 -17.888 82.742 1.00 46.06 175 ARG A O 1
#

Foldseek 3Di:
DLLPVQLVVLVVLLCVLQNPQLCVQLVVDPDNVVSLVRSLCVSLQVQLVVLAAPAPLSSLLSSLLSNLQSVLCQLQQHNVLSSVSSSCVLSVLCVVCVVVPNNVLSGGHHPDYDDPVSRPVSNVVSVVSSVVSNVVCVVVVRDNDDPDPPPPPDPPPPPPPPPPPPPPPPDPPDD

Secondary structure (DSSP, 8-state):
-HHHHHHHHHHHHHIIIIIIHHHHHHTT-SSHHHHHHHHHHHHHHHHHHHT----HHHHHHHHHHHHHHHHHHHHHTSSHHHHHHHHHHHHHHHHHHHHTT-GGGGS--TT----HHHHHHHHHHHHHHHHHHHHHHHHTT---SPPPPP----------------GGG------

Radius of gyration: 26.72 Å; chains: 1; bounding box: 42×30×108 Å

InterPro domains:
  IPR003675 CAAX prenyl protease 2/Lysostaphin resistance protein A-like domain [PF02517] (2-91)

pLDDT: mean 89.71, std 13.31, range [46.06, 98.75]

Organism: NCBI:txid1036181